Protein AF-A0A7Y0MW74-F1 (afdb_monomer_lite)

Secondary structure (DSSP, 8-state):
---SEEEHHHHHHHTHHHHHHHTS---HHHHHHHHHHS-PPPPSB-SSS-EEEHHHHHHHHHHTT-TT-

Foldseek 3Di:
DPDQKDFPVRVQVVCQVVQVVVVHGCDPVNQVVCVVPVVQDAFPDDPPTGMHGPVSNVVSCVVVVVVPD

Sequence (69 aa):
MEEKLISIEQLLVRYRPFAMRDGENFTKRGLYNWRKTKGFPEPVISSPRLIWKTEDVLKWESNQGYDFL

pLDDT: mean 86.98, std 12.18, range [48.69, 97.38]

Radius of gyration: 11.62 Å; chains: 1; bounding box: 23×26×32 Å

Structure (mmCIF, N/CA/C/O backbone):
data_AF-A0A7Y0MW74-F1
#
_entry.id   AF-A0A7Y0MW74-F1
#
loop_
_atom_site.group_PDB
_atom_site.id
_atom_site.type_symbol
_atom_site.label_atom_id
_atom_site.label_alt_id
_atom_site.label_comp_id
_atom_site.label_asym_id
_atom_site.label_entity_id
_atom_site.label_seq_id
_atom_site.pdbx_PDB_ins_code
_atom_site.Cartn_x
_atom_site.Cartn_y
_atom_site.Cartn_z
_atom_site.occupancy
_atom_site.B_iso_or_equiv
_atom_site.auth_seq_id
_atom_site.auth_comp_id
_atom_site.auth_asym_id
_atom_site.auth_atom_id
_atom_site.pdbx_PDB_model_num
ATOM 1 N N . MET A 1 1 ? 10.827 0.589 17.675 1.00 48.69 1 MET A N 1
ATOM 2 C CA . MET A 1 1 ? 9.390 0.473 17.989 1.00 48.69 1 MET A CA 1
ATOM 3 C C . MET A 1 1 ? 8.700 0.535 16.642 1.00 48.69 1 MET A C 1
ATOM 5 O O . MET A 1 1 ? 8.790 1.581 16.017 1.00 48.69 1 MET A O 1
ATOM 9 N N . GLU A 1 2 ? 8.189 -0.579 16.117 1.00 59.12 2 GLU A N 1
ATOM 10 C CA . GLU A 1 2 ? 7.461 -0.538 14.841 1.00 59.12 2 GLU A CA 1
ATOM 11 C C . GLU A 1 2 ? 6.248 0.378 15.002 1.00 59.12 2 GLU A C 1
ATOM 13 O O . GLU A 1 2 ? 5.460 0.230 15.942 1.00 59.12 2 GLU A O 1
ATOM 18 N N . GLU A 1 3 ? 6.134 1.377 14.130 1.00 75.12 3 GLU A N 1
ATOM 19 C CA . GLU A 1 3 ? 4.952 2.225 14.088 1.00 75.12 3 GLU A CA 1
ATOM 20 C C . GLU A 1 3 ? 3.742 1.348 13.765 1.00 75.12 3 GLU A C 1
ATOM 22 O O . GLU A 1 3 ? 3.754 0.588 12.802 1.00 75.12 3 GLU A O 1
ATOM 27 N N . LYS A 1 4 ? 2.680 1.443 14.571 1.00 92.00 4 LYS A N 1
ATOM 28 C CA . LYS A 1 4 ? 1.456 0.642 14.376 1.00 92.00 4 LYS A CA 1
ATOM 29 C C . LYS A 1 4 ? 0.664 1.055 13.133 1.00 92.00 4 LYS A C 1
ATOM 31 O O . LYS A 1 4 ? -0.177 0.293 12.655 1.00 92.00 4 LYS A O 1
ATOM 36 N N . LEU A 1 5 ? 0.897 2.272 12.653 1.00 95.62 5 LEU A N 1
ATOM 37 C CA . LEU A 1 5 ? 0.203 2.883 11.533 1.00 95.62 5 LEU A CA 1
ATOM 38 C C . LEU A 1 5 ? 1.221 3.455 10.554 1.00 95.62 5 LEU A C 1
ATOM 40 O O . LEU A 1 5 ? 2.250 3.970 10.979 1.00 95.62 5 LEU A O 1
ATOM 44 N N . ILE A 1 6 ? 0.882 3.425 9.270 1.00 96.19 6 ILE A N 1
ATOM 45 C CA . ILE A 1 6 ? 1.704 3.976 8.197 1.00 96.19 6 ILE A CA 1
ATOM 46 C C . ILE A 1 6 ? 0.854 4.874 7.297 1.00 96.19 6 ILE A C 1
ATOM 48 O O . ILE A 1 6 ? -0.251 4.511 6.883 1.00 96.19 6 ILE A O 1
ATOM 52 N N . SER A 1 7 ? 1.338 6.085 7.033 1.00 96.19 7 SER A N 1
ATOM 53 C CA . SER A 1 7 ? 0.649 7.072 6.201 1.00 96.19 7 SER A CA 1
ATOM 54 C C . SER A 1 7 ? 0.914 6.857 4.715 1.00 96.19 7 SER A C 1
ATOM 56 O O . SER A 1 7 ? 1.877 6.200 4.313 1.00 96.19 7 SER A O 1
ATOM 58 N N . ILE A 1 8 ? 0.092 7.480 3.868 1.00 95.12 8 ILE A N 1
ATOM 59 C CA . ILE A 1 8 ? 0.339 7.467 2.425 1.00 95.12 8 ILE A CA 1
ATOM 60 C C . ILE A 1 8 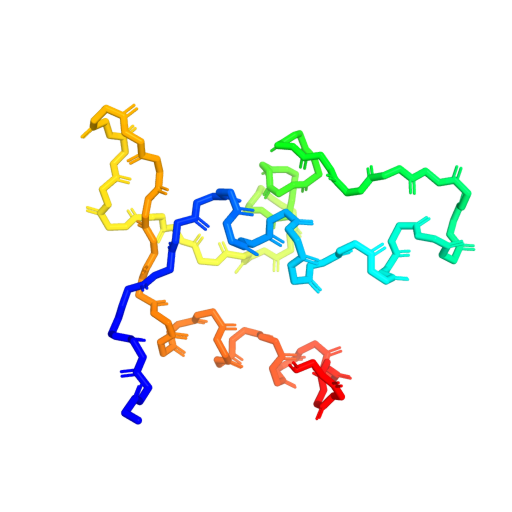? 1.699 8.072 2.078 1.00 95.12 8 ILE A C 1
ATOM 62 O O . ILE A 1 8 ? 2.389 7.525 1.229 1.00 95.12 8 ILE A O 1
ATOM 66 N N . GLU A 1 9 ? 2.123 9.155 2.730 1.00 94.19 9 GLU A N 1
ATOM 67 C CA . GLU A 1 9 ? 3.430 9.764 2.466 1.00 94.19 9 GLU A CA 1
ATOM 68 C C . GLU A 1 9 ? 4.580 8.792 2.765 1.00 94.19 9 GLU A C 1
ATOM 70 O O . GLU A 1 9 ? 5.507 8.678 1.963 1.00 94.19 9 GLU A O 1
ATOM 75 N N . GLN A 1 10 ? 4.489 8.039 3.865 1.00 94.69 10 GLN A N 1
ATOM 76 C CA . GLN A 1 10 ? 5.476 7.015 4.216 1.00 94.69 10 GLN A CA 1
ATOM 77 C C . GLN A 1 10 ? 5.474 5.858 3.210 1.00 94.69 10 GLN A C 1
ATOM 79 O O . GLN A 1 10 ? 6.544 5.432 2.781 1.00 94.69 10 GLN A O 1
ATOM 84 N N . LEU A 1 11 ? 4.300 5.396 2.763 1.00 94.06 11 LEU A N 1
ATOM 85 C CA . LEU A 1 11 ? 4.197 4.354 1.733 1.00 94.06 11 LEU A CA 1
ATOM 86 C C . LEU A 1 11 ? 4.793 4.796 0.391 1.00 94.06 11 LEU A C 1
ATOM 88 O O . LEU A 1 11 ? 5.481 4.017 -0.263 1.00 94.06 11 LEU A O 1
ATOM 92 N N . LEU A 1 12 ? 4.579 6.050 -0.020 1.00 92.38 12 LEU A N 1
ATOM 93 C CA . LEU A 1 12 ? 5.178 6.581 -1.251 1.00 92.38 12 LEU A CA 1
ATOM 94 C C . LEU A 1 12 ? 6.712 6.593 -1.179 1.00 92.38 12 LEU A C 1
ATOM 96 O O . LEU A 1 12 ? 7.371 6.323 -2.181 1.00 92.38 12 LEU A O 1
ATOM 100 N N . VAL A 1 13 ? 7.281 6.872 -0.001 1.00 91.06 13 VAL A N 1
ATOM 101 C CA . VAL A 1 13 ? 8.731 6.777 0.228 1.00 91.06 13 VAL A CA 1
ATOM 102 C C . VAL A 1 13 ? 9.188 5.317 0.229 1.00 91.06 13 VAL A C 1
ATOM 104 O O . VAL A 1 13 ? 10.139 4.987 -0.477 1.00 91.06 13 VAL A O 1
ATOM 107 N N . ARG A 1 14 ? 8.489 4.439 0.960 1.00 91.12 14 ARG A N 1
ATOM 108 C CA . ARG A 1 14 ? 8.798 3.003 1.078 1.00 91.12 14 ARG A CA 1
ATOM 109 C C . ARG A 1 14 ? 8.822 2.305 -0.281 1.00 91.12 14 ARG A C 1
ATOM 111 O O . ARG A 1 14 ? 9.730 1.532 -0.554 1.00 91.12 14 ARG A O 1
ATOM 118 N N . TYR A 1 15 ? 7.880 2.632 -1.164 1.00 90.06 15 TYR A N 1
ATOM 119 C CA . TYR A 1 15 ? 7.768 2.032 -2.499 1.00 90.06 15 TYR A CA 1
ATOM 120 C C . TYR A 1 15 ? 8.531 2.768 -3.599 1.00 90.06 15 TYR A C 1
ATOM 122 O O . TYR A 1 15 ? 8.506 2.346 -4.757 1.00 90.06 15 TYR A O 1
ATOM 130 N N . ARG A 1 16 ? 9.261 3.837 -3.265 1.00 84.44 16 ARG A N 1
ATOM 131 C CA . ARG A 1 16 ? 10.102 4.562 -4.225 1.00 84.44 16 ARG A CA 1
ATOM 132 C C . ARG A 1 16 ? 11.101 3.661 -4.978 1.00 84.44 16 ARG A C 1
ATOM 134 O O . ARG A 1 16 ? 11.231 3.863 -6.186 1.00 84.44 16 ARG A O 1
ATOM 141 N N . PRO A 1 17 ? 11.757 2.656 -4.355 1.00 82.94 17 PRO A N 1
ATOM 142 C CA . PRO A 1 17 ? 12.679 1.764 -5.061 1.00 82.94 17 PRO A CA 1
ATOM 143 C C . PRO A 1 17 ? 12.030 0.948 -6.187 1.00 82.94 17 PRO A C 1
ATOM 145 O O . PRO A 1 17 ? 12.698 0.642 -7.171 1.00 82.94 17 PRO A O 1
ATOM 148 N N . PHE A 1 18 ? 10.738 0.614 -6.081 1.00 74.19 18 PHE A N 1
ATOM 149 C CA . PHE A 1 18 ? 10.033 -0.098 -7.151 1.00 74.19 18 PHE A CA 1
ATOM 150 C C . PHE A 1 18 ? 9.882 0.760 -8.394 1.00 74.19 18 PHE A C 1
ATOM 152 O O . PHE A 1 18 ? 10.097 0.290 -9.503 1.00 74.19 18 PHE A O 1
ATOM 159 N N . ALA A 1 19 ? 9.562 2.033 -8.205 1.00 65.81 19 ALA A N 1
ATOM 160 C CA . ALA A 1 19 ? 9.329 2.922 -9.323 1.00 65.81 19 ALA A CA 1
ATOM 161 C C . ALA A 1 19 ? 10.639 3.319 -10.026 1.00 65.81 19 ALA A C 1
ATOM 163 O O . ALA A 1 19 ? 10.667 3.439 -11.247 1.00 65.81 19 ALA A O 1
ATOM 164 N N . MET A 1 20 ? 11.756 3.382 -9.287 1.00 61.59 20 MET A N 1
ATOM 165 C CA . MET A 1 20 ? 13.087 3.559 -9.880 1.00 61.59 20 MET A CA 1
ATOM 166 C C . MET A 1 20 ? 13.462 2.452 -10.879 1.00 61.59 20 MET A C 1
ATOM 168 O O . MET A 1 20 ? 14.215 2.731 -11.808 1.00 61.59 20 MET A O 1
ATOM 172 N N . ARG A 1 21 ? 12.941 1.223 -10.728 1.00 60.41 21 ARG A N 1
ATOM 173 C CA . ARG A 1 21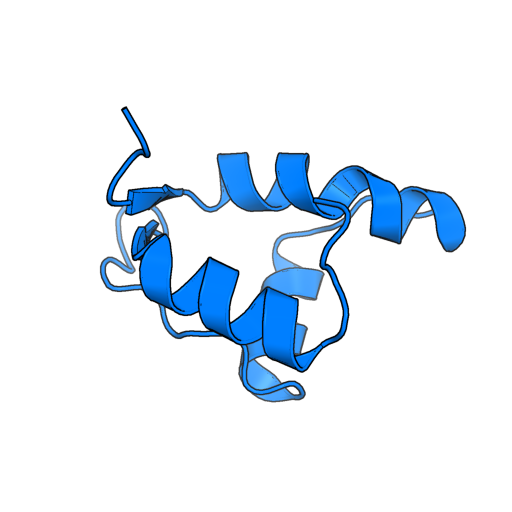 ? 13.170 0.133 -11.698 1.00 60.41 21 ARG A CA 1
ATOM 174 C C . ARG A 1 21 ? 1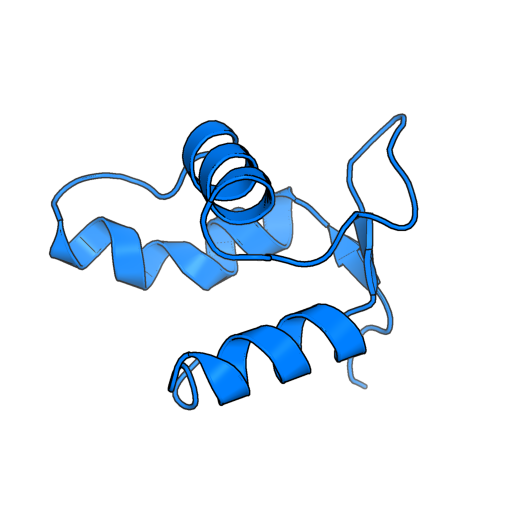2.429 0.352 -13.020 1.00 60.41 21 ARG A C 1
ATOM 176 O O . ARG A 1 21 ? 12.948 -0.042 -14.057 1.00 60.41 21 ARG A O 1
ATOM 183 N N . ASP A 1 22 ? 11.282 1.024 -12.971 1.00 56.59 22 ASP A N 1
ATOM 184 C CA . ASP A 1 22 ? 10.433 1.312 -14.134 1.00 56.59 22 ASP A CA 1
ATOM 185 C C . ASP A 1 22 ? 10.657 2.732 -14.702 1.00 56.59 22 ASP A C 1
ATOM 187 O O . ASP A 1 22 ? 10.014 3.127 -15.670 1.00 56.59 22 ASP A O 1
ATOM 191 N N . GLY A 1 23 ? 11.575 3.515 -14.117 1.00 56.28 23 GLY A N 1
ATOM 192 C CA . GLY A 1 23 ? 11.878 4.889 -14.538 1.00 56.28 23 GLY A CA 1
ATOM 193 C C . GLY A 1 23 ? 10.864 5.949 -14.084 1.00 56.28 23 GLY A C 1
ATOM 194 O O . GLY A 1 23 ? 10.982 7.109 -14.477 1.00 56.28 23 GLY A O 1
ATOM 195 N N . GLU A 1 24 ? 9.900 5.592 -13.232 1.00 60.16 24 GLU A N 1
ATOM 196 C CA . GLU A 1 24 ? 8.885 6.507 -12.694 1.00 60.16 24 GLU A CA 1
ATOM 197 C C . GLU A 1 24 ? 9.020 6.679 -11.167 1.00 60.16 24 GLU A C 1
ATOM 199 O O . GLU A 1 24 ? 9.819 6.024 -10.510 1.00 60.16 24 GLU A O 1
ATOM 204 N N . ASN A 1 25 ? 8.261 7.594 -10.554 1.00 66.44 25 ASN A N 1
ATOM 205 C CA . ASN A 1 25 ? 8.119 7.644 -9.090 1.00 66.44 25 ASN A CA 1
ATOM 206 C C . ASN A 1 25 ? 6.846 6.897 -8.679 1.00 66.44 25 ASN A C 1
ATOM 208 O O . ASN A 1 25 ? 5.831 6.987 -9.367 1.00 66.44 25 ASN A O 1
ATOM 212 N N . PHE A 1 26 ? 6.851 6.207 -7.533 1.00 83.00 26 PHE A N 1
ATOM 213 C CA . PHE A 1 26 ? 5.639 5.551 -7.051 1.00 83.00 26 PHE A CA 1
ATOM 214 C C . PHE A 1 26 ? 4.643 6.632 -6.623 1.00 83.00 26 PHE A C 1
ATOM 216 O O . PHE A 1 26 ? 4.984 7.528 -5.851 1.00 83.00 26 PHE A O 1
ATOM 223 N N . THR A 1 27 ? 3.422 6.592 -7.159 1.00 88.25 27 THR A N 1
ATOM 224 C CA . THR A 1 27 ? 2.432 7.666 -6.985 1.00 88.25 27 THR A CA 1
ATOM 225 C C . THR A 1 27 ? 1.235 7.222 -6.153 1.00 88.25 27 THR A C 1
ATOM 227 O O . THR A 1 27 ? 0.940 6.033 -6.021 1.00 88.25 27 THR A O 1
ATOM 230 N N . LYS A 1 28 ? 0.450 8.197 -5.668 1.00 90.31 28 LYS A N 1
ATOM 231 C CA . LYS A 1 28 ? -0.859 7.935 -5.040 1.00 90.31 28 LYS A CA 1
ATOM 232 C C . LYS A 1 28 ? -1.778 7.116 -5.958 1.00 90.31 28 LYS A C 1
ATOM 234 O O . LYS A 1 28 ? -2.534 6.275 -5.479 1.00 90.31 28 LYS A O 1
ATOM 239 N N . ARG A 1 29 ? -1.683 7.326 -7.278 1.00 89.69 29 ARG A N 1
ATOM 240 C CA . ARG A 1 29 ? -2.422 6.556 -8.289 1.00 89.69 29 ARG A CA 1
ATOM 241 C C . ARG A 1 29 ? -1.929 5.111 -8.380 1.00 89.69 29 ARG A C 1
ATOM 243 O O . ARG A 1 29 ? -2.754 4.213 -8.490 1.00 89.69 29 ARG A O 1
ATOM 250 N N . GLY A 1 30 ? -0.618 4.883 -8.286 1.00 90.00 30 GLY A N 1
ATOM 251 C CA . GLY A 1 30 ? -0.040 3.538 -8.210 1.00 90.00 30 GLY A CA 1
ATOM 252 C C . GLY A 1 30 ? -0.591 2.752 -7.020 1.00 90.00 30 GLY A C 1
ATOM 253 O O . GLY A 1 30 ? -1.114 1.653 -7.195 1.00 90.00 30 GLY A O 1
ATOM 254 N N . LEU A 1 31 ? -0.592 3.370 -5.835 1.00 91.69 31 LEU A N 1
ATOM 255 C CA . LEU A 1 31 ? -1.157 2.770 -4.62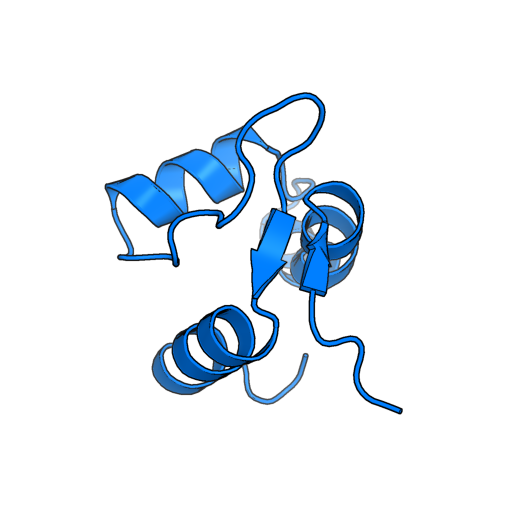4 1.00 91.69 31 LEU A CA 1
ATOM 256 C C . LEU A 1 31 ? -2.666 2.498 -4.749 1.00 91.69 31 LEU A C 1
ATOM 258 O O . LEU A 1 31 ? -3.148 1.435 -4.362 1.00 91.69 31 LEU A O 1
ATOM 262 N N . TYR A 1 32 ? -3.422 3.433 -5.332 1.00 91.75 32 TYR A N 1
ATOM 263 C CA . TYR A 1 32 ? -4.844 3.232 -5.624 1.00 91.75 32 TYR A CA 1
ATOM 264 C C . TYR A 1 32 ? -5.076 2.040 -6.564 1.00 91.75 32 TYR A C 1
ATOM 266 O O . TYR A 1 32 ? -5.942 1.203 -6.308 1.00 91.75 32 TYR A O 1
ATOM 274 N N . ASN A 1 33 ? -4.282 1.924 -7.630 1.00 91.25 33 ASN A N 1
ATOM 275 C CA . ASN A 1 33 ? -4.374 0.802 -8.557 1.00 91.25 33 ASN A CA 1
ATOM 276 C C . ASN A 1 33 ? -4.053 -0.520 -7.858 1.00 91.25 33 ASN A C 1
ATOM 278 O O . ASN A 1 33 ? -4.748 -1.504 -8.096 1.00 91.25 33 ASN A O 1
ATOM 282 N N . TRP A 1 34 ? -3.058 -0.561 -6.969 1.00 92.75 34 TRP A N 1
ATOM 283 C CA . TRP A 1 34 ? -2.748 -1.766 -6.195 1.00 92.75 34 TRP A CA 1
ATOM 284 C C . TRP A 1 34 ? -3.903 -2.188 -5.287 1.00 92.75 34 TRP A C 1
ATOM 286 O O . TRP A 1 34 ? -4.220 -3.374 -5.232 1.00 92.75 34 TRP A O 1
ATOM 296 N N . ARG A 1 35 ? -4.609 -1.240 -4.661 1.00 93.19 35 ARG A N 1
ATOM 297 C CA . ARG A 1 35 ? -5.841 -1.548 -3.912 1.00 93.19 35 ARG A CA 1
ATOM 298 C C . ARG A 1 35 ? -6.912 -2.170 -4.803 1.00 93.19 35 ARG A C 1
ATOM 300 O O . ARG A 1 35 ? -7.542 -3.148 -4.427 1.00 93.19 35 ARG A O 1
ATOM 307 N N . LYS A 1 36 ? -7.090 -1.638 -6.015 1.00 93.00 36 LYS A N 1
ATOM 308 C CA . LYS A 1 36 ? -8.114 -2.118 -6.956 1.00 93.00 36 LYS A CA 1
ATOM 309 C C . LYS A 1 36 ? -7.779 -3.438 -7.644 1.00 93.00 36 LYS A C 1
ATOM 311 O O . LYS A 1 36 ? -8.697 -4.177 -7.975 1.00 93.00 36 LYS A O 1
ATOM 316 N N . THR A 1 37 ? -6.503 -3.706 -7.901 1.00 91.31 37 THR A N 1
ATOM 317 C CA . THR A 1 37 ? -6.086 -4.778 -8.827 1.00 91.31 37 THR A CA 1
ATOM 318 C C . THR A 1 37 ? -5.182 -5.830 -8.198 1.00 91.31 37 THR A C 1
ATOM 320 O O . THR A 1 37 ? -5.139 -6.950 -8.690 1.00 91.31 37 THR A O 1
ATOM 323 N N . LYS A 1 38 ? -4.477 -5.496 -7.111 1.00 89.31 38 LYS A N 1
ATOM 324 C CA . LYS A 1 38 ? -3.498 -6.373 -6.445 1.00 89.31 38 LYS A CA 1
ATOM 325 C C . LYS A 1 38 ? -3.876 -6.728 -5.004 1.00 89.31 38 LYS A C 1
ATOM 327 O O . LYS A 1 38 ? -3.064 -7.299 -4.280 1.00 89.31 38 LYS A O 1
ATOM 332 N N . GLY A 1 39 ? -5.079 -6.353 -4.565 1.00 93.44 39 GLY A N 1
ATOM 333 C CA . GLY A 1 39 ? -5.553 -6.622 -3.207 1.00 93.44 39 GLY A CA 1
ATOM 334 C C . GLY A 1 39 ? -4.726 -5.940 -2.115 1.00 93.44 39 GLY A C 1
ATOM 335 O O . GLY A 1 39 ? -4.614 -6.484 -1.020 1.00 93.44 39 GLY A O 1
ATOM 336 N N . PHE A 1 40 ? -4.118 -4.783 -2.410 1.00 95.81 40 PHE A N 1
ATOM 337 C CA . PHE A 1 40 ? -3.430 -3.998 -1.381 1.00 95.81 40 PHE A CA 1
ATOM 338 C C . PHE A 1 40 ? -4.415 -3.605 -0.266 1.00 95.81 40 PHE A C 1
ATOM 340 O O . PHE A 1 40 ? -5.563 -3.282 -0.590 1.00 95.81 40 PHE A O 1
ATOM 347 N N . PRO A 1 41 ? -3.996 -3.594 1.015 1.00 96.75 41 PRO A N 1
ATOM 348 C CA . PRO A 1 41 ? -4.884 -3.308 2.133 1.00 96.75 41 PRO A CA 1
ATOM 349 C C . PRO A 1 41 ? -5.660 -1.994 1.999 1.00 96.75 41 PRO A C 1
ATOM 351 O O . PRO A 1 41 ? -5.186 -0.991 1.453 1.00 96.75 41 PRO A O 1
ATOM 354 N N . GLU A 1 42 ? -6.863 -1.983 2.560 1.00 96.38 42 GLU A N 1
ATOM 355 C CA . GLU A 1 42 ? -7.671 -0.777 2.682 1.00 96.38 42 GLU A CA 1
ATOM 356 C C . GLU A 1 42 ? -7.200 0.064 3.884 1.00 96.38 42 GLU A C 1
ATOM 358 O O . GLU A 1 42 ? -6.781 -0.487 4.905 1.00 96.38 42 GLU A O 1
ATOM 363 N N . PRO A 1 43 ? -7.222 1.402 3.783 1.00 96.81 43 PRO A N 1
ATOM 364 C CA . PRO A 1 43 ? -6.801 2.269 4.874 1.00 96.81 43 PRO A CA 1
ATOM 365 C C 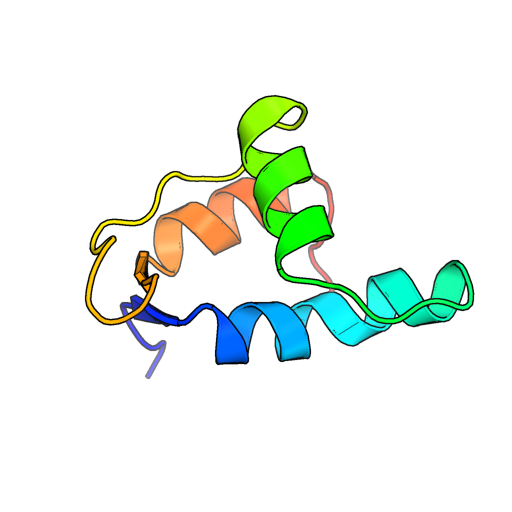. PRO A 1 43 ? -7.812 2.230 6.024 1.00 96.81 43 PRO A C 1
ATOM 367 O O . PRO A 1 43 ? -9.022 2.238 5.803 1.00 96.81 43 PRO A O 1
ATOM 370 N N . VAL A 1 44 ? -7.315 2.282 7.260 1.00 96.88 44 VAL A N 1
ATOM 371 C CA . VAL A 1 44 ? -8.149 2.419 8.464 1.00 96.88 44 VAL A CA 1
ATOM 372 C C . VAL A 1 44 ? -8.654 3.845 8.673 1.00 96.88 44 VAL A C 1
ATOM 374 O O . VAL A 1 44 ? -9.664 4.047 9.340 1.00 96.88 44 VAL A O 1
ATOM 377 N N . ILE A 1 45 ? -7.974 4.839 8.092 1.00 95.50 45 ILE A N 1
ATOM 378 C CA . ILE A 1 45 ? -8.415 6.238 8.071 1.00 95.50 45 ILE A CA 1
ATOM 379 C C . ILE A 1 45 ? -8.350 6.727 6.629 1.00 95.50 45 ILE A C 1
ATOM 381 O O . ILE A 1 45 ? -7.308 6.624 5.986 1.00 95.50 45 ILE A O 1
ATOM 385 N N . SER A 1 46 ? -9.458 7.266 6.121 1.00 92.88 46 SER A N 1
ATOM 386 C CA . SER A 1 46 ? -9.569 7.769 4.746 1.00 92.88 46 SER A CA 1
ATOM 387 C C . SER A 1 46 ? -9.551 9.296 4.627 1.00 92.88 46 SER A C 1
ATOM 389 O O . SER A 1 46 ? -9.396 9.817 3.524 1.00 92.88 46 SER A O 1
ATOM 391 N N . SER A 1 47 ? -9.671 10.015 5.747 1.00 89.75 47 SER A N 1
ATOM 392 C CA . SER A 1 47 ? -9.679 11.480 5.827 1.00 89.75 47 SER A CA 1
ATOM 393 C C . SER A 1 47 ? -9.173 11.945 7.204 1.00 89.75 47 SER A C 1
ATOM 395 O O . SER A 1 47 ? -9.475 11.281 8.194 1.00 89.75 47 SER A O 1
ATOM 397 N N . PRO A 1 48 ? -8.409 13.054 7.310 1.00 88.69 48 PRO A N 1
ATOM 398 C CA . PRO A 1 48 ? -7.961 13.939 6.225 1.00 88.69 48 PRO A CA 1
ATOM 399 C C . PRO A 1 48 ? -6.774 13.381 5.424 1.00 88.69 48 PRO A C 1
ATOM 401 O O . PRO A 1 48 ? -6.429 13.921 4.375 1.00 88.69 48 PRO A O 1
ATOM 404 N N . ARG A 1 49 ? -6.131 12.309 5.903 1.00 91.56 49 ARG A N 1
ATOM 405 C CA . ARG A 1 49 ? -5.042 11.608 5.209 1.00 91.56 49 ARG A CA 1
ATOM 406 C C . ARG 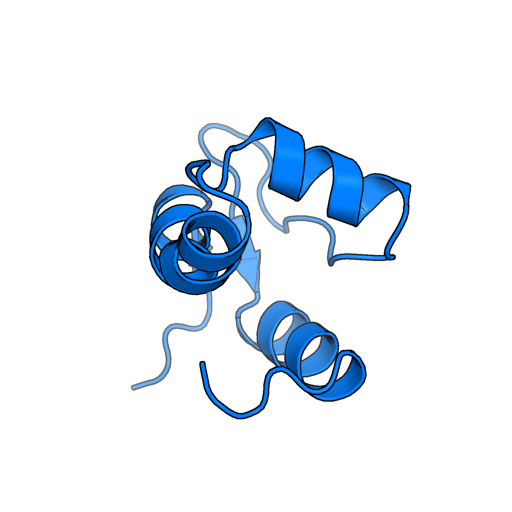A 1 49 ? -5.279 10.109 5.266 1.00 91.56 49 ARG A C 1
ATOM 408 O O . ARG A 1 49 ? -5.858 9.615 6.227 1.00 91.56 49 ARG A O 1
ATOM 415 N N . LEU A 1 50 ? -4.813 9.408 4.237 1.00 96.06 50 LEU A N 1
ATOM 416 C CA . LEU A 1 50 ? -4.915 7.957 4.172 1.00 96.06 50 LEU A CA 1
ATOM 417 C C . LEU A 1 50 ? -3.871 7.319 5.093 1.00 96.06 50 LEU A C 1
ATOM 419 O O . LEU A 1 50 ? -2.684 7.640 4.988 1.00 96.06 50 LEU A O 1
ATOM 423 N N . ILE A 1 51 ? -4.326 6.437 5.983 1.00 96.50 51 ILE A N 1
ATOM 424 C CA . ILE A 1 51 ? -3.489 5.736 6.962 1.00 96.50 51 ILE A CA 1
ATOM 425 C C . ILE A 1 51 ? -3.891 4.262 6.996 1.00 96.50 51 ILE A C 1
ATOM 427 O O . ILE A 1 51 ? -5.079 3.944 7.042 1.00 96.50 51 ILE A O 1
ATOM 431 N N . TRP A 1 52 ? -2.902 3.375 7.006 1.00 97.38 52 TRP A N 1
ATOM 432 C CA . TRP A 1 52 ? -3.054 1.924 7.080 1.00 97.38 52 TRP A CA 1
ATOM 433 C C . TRP A 1 52 ? -2.491 1.399 8.387 1.00 97.38 52 TRP A C 1
ATOM 435 O O . TRP A 1 52 ? -1.657 2.049 9.017 1.00 97.38 52 TRP A O 1
ATOM 445 N N . LYS A 1 53 ? -2.906 0.193 8.768 1.00 97.00 53 LYS A N 1
ATOM 446 C CA . LYS A 1 53 ? -2.150 -0.560 9.758 1.00 97.00 53 LYS A CA 1
ATOM 447 C C . LYS A 1 53 ? -0.874 -1.093 9.130 1.00 97.00 53 LYS A C 1
ATOM 449 O O . LYS A 1 53 ? -0.916 -1.685 8.053 1.00 97.00 53 LYS A O 1
ATOM 454 N N . THR A 1 54 ? 0.238 -0.930 9.830 1.00 96.00 54 THR A N 1
ATOM 455 C CA . THR A 1 54 ? 1.536 -1.420 9.356 1.00 96.00 54 THR A CA 1
ATOM 456 C C . THR A 1 54 ? 1.536 -2.943 9.211 1.00 96.00 54 THR A C 1
ATOM 458 O O . THR A 1 54 ? 2.049 -3.452 8.223 1.00 96.00 54 THR A O 1
ATOM 461 N N . GLU A 1 55 ? 0.874 -3.670 10.121 1.00 95.50 55 GLU A N 1
ATOM 462 C CA . GLU A 1 55 ? 0.776 -5.140 10.081 1.00 95.50 55 GLU A CA 1
ATOM 463 C C . GLU A 1 55 ? 0.161 -5.669 8.773 1.00 95.50 55 GLU A C 1
ATOM 465 O O . GLU A 1 55 ? 0.680 -6.613 8.178 1.00 95.50 55 GLU A O 1
ATOM 470 N N . ASP A 1 56 ? -0.910 -5.033 8.289 1.00 96.56 56 ASP A N 1
ATOM 471 C CA . ASP A 1 56 ? -1.608 -5.461 7.075 1.00 96.56 56 ASP A CA 1
ATOM 472 C C . ASP A 1 56 ? -0.758 -5.189 5.832 1.00 96.56 56 ASP A C 1
ATOM 474 O O . ASP A 1 56 ? -0.722 -6.002 4.906 1.00 96.56 56 ASP A O 1
ATOM 478 N N . VAL A 1 57 ? -0.048 -4.055 5.830 1.00 95.81 57 VAL A N 1
ATOM 479 C CA . VAL A 1 57 ? 0.883 -3.683 4.762 1.00 95.81 57 VAL A CA 1
ATOM 480 C C . VAL A 1 57 ? 2.040 -4.676 4.695 1.00 95.81 57 VAL A C 1
ATOM 482 O O . VAL A 1 57 ? 2.268 -5.244 3.632 1.00 95.81 57 VAL A O 1
ATOM 485 N N . LEU A 1 58 ? 2.709 -4.953 5.818 1.00 93.81 58 LEU A N 1
ATOM 486 C CA . LEU A 1 58 ? 3.821 -5.910 5.882 1.00 93.81 58 LEU A CA 1
ATOM 487 C C . LEU A 1 58 ? 3.383 -7.322 5.475 1.00 93.81 58 LEU A C 1
ATOM 489 O O . LEU A 1 58 ? 4.077 -8.011 4.727 1.00 93.81 58 LEU A O 1
ATOM 493 N N . LYS A 1 59 ? 2.196 -7.754 5.915 1.00 95.00 59 LYS A N 1
ATOM 494 C CA . LYS A 1 59 ? 1.633 -9.048 5.516 1.00 95.00 59 LYS A CA 1
ATOM 495 C C . LYS A 1 59 ? 1.390 -9.117 4.009 1.00 95.00 59 LYS A C 1
ATOM 497 O O . LYS A 1 59 ? 1.684 -10.136 3.387 1.00 95.00 59 LYS A O 1
ATOM 502 N N . TRP A 1 60 ? 0.838 -8.058 3.416 1.00 94.75 60 TRP A N 1
ATOM 503 C CA . TRP A 1 60 ? 0.658 -7.991 1.968 1.00 94.75 60 TRP A CA 1
ATOM 504 C C . TRP A 1 60 ? 2.007 -7.998 1.236 1.00 94.75 60 TRP A C 1
ATOM 506 O O . TRP A 1 60 ? 2.162 -8.764 0.291 1.00 94.75 60 TRP A O 1
ATOM 516 N N . GLU A 1 61 ? 2.988 -7.220 1.702 1.00 92.81 61 GLU A N 1
ATOM 517 C CA . GLU A 1 61 ? 4.346 -7.154 1.143 1.00 92.81 61 GLU A CA 1
ATOM 518 C C . GLU A 1 61 ? 5.023 -8.529 1.118 1.00 92.81 61 GLU A C 1
ATOM 520 O O . GLU A 1 61 ? 5.510 -8.948 0.068 1.00 92.81 61 GLU A O 1
ATOM 525 N N . SER A 1 62 ? 4.975 -9.272 2.227 1.00 92.25 62 SER A N 1
ATOM 526 C CA . SER A 1 62 ? 5.528 -10.630 2.294 1.00 92.25 62 SER A CA 1
ATOM 527 C C . SER A 1 62 ? 4.842 -11.582 1.305 1.00 92.25 62 SER A C 1
ATOM 529 O O . SER A 1 62 ? 5.507 -12.325 0.587 1.00 92.25 62 SER A O 1
ATOM 531 N N . ASN A 1 63 ? 3.516 -11.489 1.144 1.00 91.88 63 ASN A N 1
ATOM 532 C CA . ASN A 1 63 ? 2.791 -12.281 0.140 1.00 91.88 63 ASN A CA 1
ATOM 533 C C . ASN A 1 63 ? 3.165 -11.922 -1.312 1.00 91.88 63 ASN A C 1
ATOM 535 O O . ASN A 1 63 ? 2.921 -12.722 -2.214 1.00 91.88 63 ASN A O 1
ATOM 539 N N . GLN A 1 64 ? 3.705 -10.724 -1.560 1.00 88.44 64 GLN A N 1
ATOM 540 C CA . GLN A 1 64 ? 4.219 -10.313 -2.871 1.00 88.44 64 GLN A CA 1
ATOM 541 C C . GLN A 1 64 ? 5.718 -10.621 -3.055 1.00 88.44 64 GLN A C 1
ATOM 543 O O . GLN A 1 64 ? 6.256 -10.355 -4.131 1.00 88.44 64 GLN A O 1
ATOM 548 N N . GLY A 1 65 ? 6.398 -11.163 -2.036 1.00 87.25 65 GLY A N 1
ATOM 549 C CA . GLY A 1 65 ? 7.846 -11.391 -2.044 1.00 87.25 65 GLY A CA 1
ATOM 550 C C . GLY A 1 65 ? 8.663 -10.102 -1.914 1.00 87.25 65 GLY A C 1
ATOM 551 O O . GLY A 1 65 ? 9.753 -9.990 -2.476 1.00 87.25 65 GLY A O 1
ATOM 552 N N . TYR A 1 66 ? 8.128 -9.087 -1.230 1.00 85.56 66 TYR A N 1
ATOM 553 C CA . TYR A 1 66 ? 8.796 -7.800 -0.995 1.00 85.56 66 TYR A CA 1
ATOM 554 C C . TYR A 1 66 ? 9.615 -7.794 0.301 1.00 85.56 66 TYR A C 1
ATOM 556 O O . TYR A 1 66 ? 9.698 -6.779 0.984 1.00 85.56 66 TYR A O 1
ATOM 564 N N . ASP A 1 67 ? 10.270 -8.912 0.614 1.00 76.69 67 ASP A N 1
ATOM 565 C CA . ASP A 1 67 ? 10.961 -9.148 1.892 1.00 76.69 67 ASP A CA 1
ATOM 566 C C . ASP A 1 67 ? 12.205 -8.257 2.118 1.00 76.69 67 ASP A C 1
ATOM 568 O O . ASP A 1 67 ? 12.878 -8.357 3.140 1.00 76.69 67 ASP A O 1
ATOM 572 N N . PHE A 1 68 ? 12.542 -7.398 1.153 1.00 74.94 68 PHE A N 1
ATOM 573 C CA . PHE A 1 68 ? 13.719 -6.525 1.162 1.00 74.94 68 PHE A CA 1
ATOM 574 C C . PHE A 1 68 ? 13.420 -5.064 1.552 1.00 74.94 68 PHE A C 1
ATOM 576 O O . PHE A 1 68 ? 14.346 -4.248 1.561 1.00 74.94 68 PHE A O 1
ATOM 583 N N . LEU A 1 69 ? 12.149 -4.719 1.797 1.00 73.12 69 LEU A N 1
ATOM 584 C CA . LEU A 1 69 ? 11.687 -3.376 2.183 1.00 73.12 69 LEU A CA 1
ATOM 585 C C . LEU A 1 69 ? 11.527 -3.209 3.695 1.00 73.12 69 LEU A C 1
ATOM 587 O O . LEU A 1 69 ? 11.728 -2.070 4.176 1.00 73.12 69 LEU A O 1
#

Organism: Vibrio alginolyticus (NCBI:txid663)